Protein AF-A0A835CU94-F1 (afdb_monomer)

pLDDT: mean 76.95, std 21.67, range [22.17, 97.19]

Foldseek 3Di:
DDPPPQDWDADDDDDPDDDDPDDPPDPPLVVVADPPDQDPRIDRDDDDPVVQPDPDPPDDFDWDFDADPDPVDTDIDGPVCVVVVVVVQVVVQVVCVPCVVNGDDDLVSDDFQDWDWDADPNGTDIWTFHDPPDSVDTDIDD

Mean predicted aligned error: 11.08 Å

Organism: Aphidius gifuensis (NCBI:txid684658)

Solvent-accessible surface area (backbone atoms only — not comparable to full-atom values): 9537 Å² total; per-residue (Å²): 139,83,85,76,76,82,68,73,47,82,63,86,73,80,82,80,89,72,90,86,86,87,72,95,76,68,70,61,73,70,78,77,50,69,91,91,56,82,52,87,64,52,39,80,73,76,81,66,72,75,80,70,61,63,91,47,97,86,56,79,82,65,64,43,81,75,46,76,82,45,102,90,42,65,43,71,44,54,55,92,48,48,65,61,48,50,54,50,44,52,52,49,27,57,48,46,73,75,47,44,84,83,69,66,78,57,76,92,74,67,46,60,72,36,72,42,79,44,79,54,95,92,38,49,36,66,29,29,29,66,40,70,86,40,100,93,54,68,44,64,50,107

Secondary structure (DSSP, 8-state):
-------EEE------------------GGGGS-TTSPPTTEEEPPPPGGGG--SSTT----EEEEEEEETTEEEEEEGGGHHHHHHHHHHHHHHHHHHGGGGPPPGGG--TT-EEEEEETTEEEEEEEEEEEETTEEEEE-

Nearest PDB structures (foldseek):
  2wac-assembly2_B  TM=7.502E-01  e=3.169E-02  Drosophila melanogaster
  3k44-assembly4_D  TM=4.640E-01  e=4.785E+00  Drosophila melanogaster
  8xl0-assembly1_F  TM=2.637E-01  e=3.511E+00  Homo sapiens
  3kia-assembly1_C  TM=2.531E-01  e=7.855E+00  synthetic construct

Radius of gyration: 18.33 Å; Cα contacts (8 Å, |Δi|>4): 133; chains: 1; bounding box: 44×44×49 Å

Structure (mmCIF, N/CA/C/O backbone):
data_AF-A0A835CU94-F1
#
_entry.id   AF-A0A835CU94-F1
#
loop_
_atom_site.group_PDB
_atom_site.id
_atom_site.type_symbol
_atom_site.label_atom_id
_atom_site.label_alt_id
_atom_site.label_comp_id
_atom_site.label_asym_id
_atom_site.label_entity_id
_atom_site.label_seq_id
_atom_site.pdbx_PDB_ins_code
_atom_site.Cartn_x
_atom_site.Cartn_y
_atom_site.Cartn_z
_atom_site.occupancy
_atom_site.B_iso_or_equiv
_atom_site.auth_seq_id
_atom_site.auth_comp_id
_atom_site.auth_asym_id
_atom_site.auth_atom_id
_atom_site.pdbx_PDB_model_num
ATOM 1 N N . MET A 1 1 ? -9.201 22.176 -12.864 1.00 28.45 1 MET A N 1
ATOM 2 C CA . MET A 1 1 ? -9.690 21.104 -11.969 1.00 28.45 1 MET A CA 1
ATOM 3 C C . MET A 1 1 ? -10.373 20.051 -12.824 1.00 28.45 1 MET A C 1
ATOM 5 O O . MET A 1 1 ? -11.473 20.295 -13.298 1.00 28.45 1 MET A O 1
ATOM 9 N N . VAL A 1 2 ? -9.707 18.930 -13.103 1.00 22.17 2 VAL A N 1
ATOM 10 C CA . VAL A 1 2 ? -10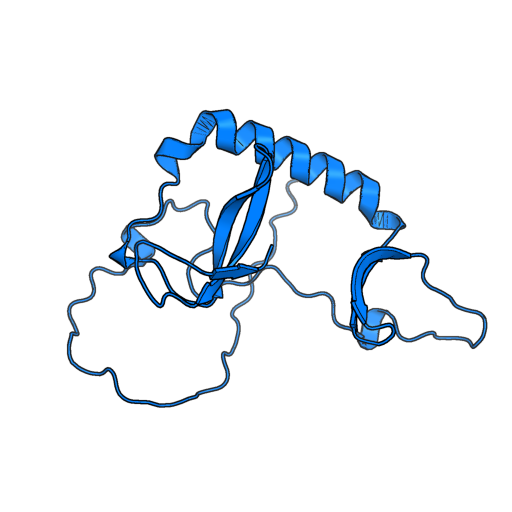.315 17.806 -13.831 1.00 22.17 2 VAL A CA 1
ATOM 11 C C . VAL A 1 2 ? -10.580 16.706 -12.812 1.00 22.17 2 VAL A C 1
ATOM 13 O O . VAL A 1 2 ? -9.675 15.973 -12.432 1.00 22.17 2 VAL A O 1
ATOM 16 N N . ASN A 1 3 ? -11.823 16.624 -12.336 1.00 24.72 3 ASN A N 1
ATOM 17 C CA . ASN A 1 3 ? -12.296 15.511 -11.517 1.00 24.72 3 ASN A CA 1
ATOM 18 C C . ASN A 1 3 ? -12.480 14.283 -12.418 1.00 24.72 3 ASN A C 1
ATOM 20 O O . ASN A 1 3 ? -13.552 14.077 -12.990 1.00 24.72 3 ASN A O 1
ATOM 24 N N . LYS A 1 4 ? -11.443 13.4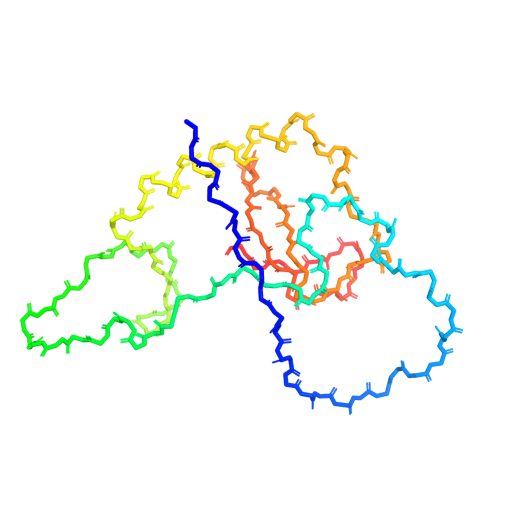52 -12.553 1.00 26.89 4 LYS A N 1
ATOM 25 C CA . LYS A 1 4 ? -11.617 12.078 -13.038 1.00 26.89 4 LYS A CA 1
ATOM 26 C C . LYS A 1 4 ? -12.149 11.245 -11.873 1.00 26.89 4 LYS A C 1
ATOM 28 O O . LYS A 1 4 ? -11.399 10.874 -10.979 1.00 26.89 4 LYS A O 1
ATOM 33 N N . LYS A 1 5 ? -13.459 10.976 -11.874 1.00 28.50 5 LYS A N 1
ATOM 34 C CA . LYS A 1 5 ? -14.063 9.958 -11.002 1.00 28.50 5 LYS A CA 1
ATOM 35 C C . LYS A 1 5 ? -13.333 8.630 -11.236 1.00 28.50 5 LYS A C 1
ATOM 37 O O . LYS A 1 5 ? -13.316 8.147 -12.369 1.00 28.50 5 LYS A O 1
ATOM 42 N N . MET A 1 6 ? -12.727 8.063 -10.190 1.00 33.34 6 MET A N 1
ATOM 43 C CA . MET A 1 6 ? -12.264 6.675 -10.219 1.00 33.34 6 MET A CA 1
ATOM 44 C C . MET A 1 6 ? -13.478 5.779 -10.474 1.00 33.34 6 MET A C 1
ATOM 46 O O . MET A 1 6 ? -14.495 5.884 -9.794 1.00 33.34 6 MET A O 1
ATOM 50 N N . THR A 1 7 ? -13.395 4.952 -11.509 1.00 33.09 7 THR A N 1
ATOM 51 C CA . THR A 1 7 ? -14.431 3.992 -11.884 1.00 33.09 7 THR A CA 1
ATOM 52 C C . THR A 1 7 ? -14.323 2.783 -10.962 1.00 33.09 7 THR A C 1
ATOM 54 O O . THR A 1 7 ? -13.358 2.025 -11.0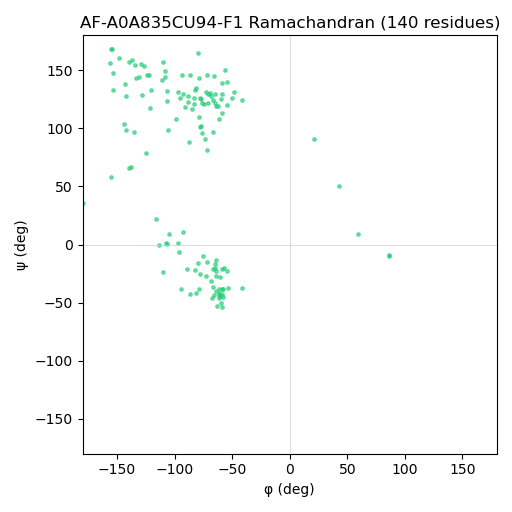38 1.00 33.09 7 THR A O 1
ATOM 57 N N . THR A 1 8 ? -15.292 2.615 -10.065 1.00 37.41 8 THR A N 1
ATOM 58 C CA . THR A 1 8 ? -15.456 1.389 -9.280 1.00 37.41 8 THR A CA 1
ATOM 59 C C . THR A 1 8 ? -16.194 0.354 -10.130 1.00 37.41 8 THR A C 1
ATOM 61 O O . THR A 1 8 ? -17.160 0.667 -10.828 1.00 37.41 8 THR A O 1
ATOM 64 N N . SER A 1 9 ? -15.710 -0.887 -10.126 1.00 44.19 9 SER A N 1
ATOM 65 C CA . SER A 1 9 ? -16.335 -2.017 -10.825 1.00 44.19 9 SER A CA 1
ATOM 66 C C . SER A 1 9 ? -16.664 -3.133 -9.837 1.00 44.19 9 SER A C 1
ATOM 68 O O . SER A 1 9 ? -15.895 -3.374 -8.907 1.00 44.19 9 SER A O 1
ATOM 70 N N . ASN A 1 10 ? -17.767 -3.847 -10.072 1.00 38.25 10 ASN A N 1
ATOM 71 C CA . ASN A 1 10 ? -18.172 -5.003 -9.269 1.00 38.25 10 ASN A CA 1
ATOM 72 C C . ASN A 1 10 ? -17.338 -6.240 -9.629 1.00 38.25 10 ASN A C 1
ATOM 74 O O . ASN A 1 10 ? -17.310 -6.654 -10.789 1.00 38.25 10 ASN A O 1
ATOM 78 N N . CYS A 1 11 ? -16.704 -6.865 -8.638 1.00 47.94 11 CYS A N 1
ATOM 79 C CA . CYS A 1 11 ? -15.912 -8.078 -8.835 1.00 47.94 11 CYS A CA 1
ATOM 80 C C . CYS A 1 11 ? -16.744 -9.356 -8.600 1.00 47.94 11 CYS A C 1
ATOM 82 O O . CYS A 1 11 ? -17.382 -9.517 -7.561 1.00 47.94 11 CYS A O 1
ATOM 84 N N . HIS A 1 12 ? -16.700 -10.305 -9.546 1.00 35.84 12 HIS A N 1
ATOM 85 C CA . HIS A 1 12 ? -17.170 -11.683 -9.342 1.00 35.84 12 HIS A CA 1
ATOM 86 C C . HIS A 1 12 ? -16.120 -12.460 -8.535 1.00 35.84 12 HIS A C 1
ATOM 88 O O . HIS A 1 12 ? -15.102 -12.896 -9.070 1.00 35.84 12 HIS A O 1
ATOM 94 N N . LEU A 1 13 ? -16.360 -12.641 -7.238 1.00 40.41 13 LEU A N 1
ATOM 95 C CA . LEU A 1 13 ? -15.588 -13.574 -6.419 1.00 40.41 13 LEU A CA 1
ATOM 96 C C . LEU A 1 13 ? -16.016 -15.010 -6.753 1.00 40.41 13 LEU A C 1
ATOM 98 O O . LEU A 1 13 ? -17.187 -15.376 -6.616 1.00 40.41 13 LEU A O 1
ATOM 102 N N . GLY A 1 14 ? -15.053 -15.820 -7.200 1.00 32.41 14 GLY A N 1
ATOM 103 C CA . GLY A 1 14 ? -15.213 -17.256 -7.416 1.00 32.41 14 GLY A CA 1
ATOM 104 C C . GLY A 1 14 ? -15.833 -17.925 -6.190 1.00 32.41 14 GLY A C 1
ATOM 105 O O . GLY A 1 14 ? -15.384 -17.758 -5.057 1.00 32.41 14 GLY A O 1
ATOM 106 N N . SER A 1 15 ? -16.927 -18.641 -6.425 1.00 30.47 15 SER A N 1
ATOM 107 C CA . SER A 1 15 ? -17.802 -19.167 -5.388 1.00 30.47 15 SER A CA 1
ATOM 108 C C . SER A 1 15 ? -17.195 -20.394 -4.704 1.00 30.47 15 SER A C 1
ATOM 110 O O . SER A 1 15 ? -17.416 -21.519 -5.141 1.00 30.47 15 SER A O 1
ATOM 112 N N . SER A 1 16 ? -16.532 -20.207 -3.565 1.00 30.05 16 SER A N 1
ATOM 113 C CA . SER A 1 16 ? -16.395 -21.281 -2.574 1.00 30.05 16 SER A CA 1
ATOM 114 C C . SER A 1 16 ? -17.613 -21.242 -1.652 1.00 30.05 16 SER A C 1
ATOM 116 O O . SER A 1 16 ? -17.642 -20.547 -0.639 1.00 30.05 16 SER A O 1
ATOM 118 N N . LYS A 1 17 ? -18.673 -21.955 -2.050 1.00 37.41 17 LYS A N 1
ATOM 119 C CA . LYS A 1 17 ? -19.872 -22.174 -1.230 1.00 37.41 17 LYS A CA 1
ATOM 120 C C . LYS A 1 17 ? -19.513 -23.042 -0.019 1.00 37.41 17 LYS A C 1
ATOM 122 O O . LYS A 1 17 ? -19.588 -24.263 -0.113 1.00 37.41 17 LYS A O 1
ATOM 127 N N . THR A 1 18 ? -19.253 -22.432 1.136 1.00 30.48 18 THR A N 1
ATOM 128 C CA . THR A 1 18 ? -19.268 -23.166 2.412 1.00 30.48 18 THR A CA 1
ATOM 129 C C . THR A 1 18 ? -20.007 -22.379 3.495 1.00 30.48 18 THR A C 1
ATOM 131 O O . THR A 1 18 ? -19.478 -21.468 4.115 1.00 30.48 18 THR A O 1
ATOM 134 N N . LYS A 1 19 ? -21.284 -22.751 3.656 1.00 35.97 19 LYS A N 1
ATOM 135 C CA . LYS A 1 19 ? -22.169 -22.655 4.833 1.00 35.97 19 LYS A CA 1
ATOM 136 C C . LYS A 1 19 ? -21.811 -21.628 5.928 1.00 35.97 19 LYS A C 1
ATOM 138 O O . LYS A 1 19 ? -21.255 -22.003 6.949 1.00 35.97 19 LYS A O 1
ATOM 143 N N . PHE A 1 20 ? -22.329 -20.406 5.805 1.00 32.53 20 PHE A N 1
ATOM 144 C CA . PHE A 1 20 ? -22.699 -19.563 6.954 1.00 32.53 20 PHE A CA 1
ATOM 145 C C . PHE A 1 20 ? -24.018 -18.830 6.661 1.00 32.53 20 PHE A C 1
ATOM 147 O O . PHE A 1 20 ? -24.083 -17.616 6.518 1.00 32.53 20 PHE A O 1
ATOM 154 N N . ASN A 1 21 ? -25.102 -19.599 6.539 1.00 38.69 21 ASN A N 1
ATOM 155 C CA . ASN A 1 21 ? -26.461 -19.070 6.636 1.00 38.69 21 ASN A CA 1
ATOM 156 C C . ASN A 1 21 ? -26.951 -19.359 8.052 1.00 38.69 21 ASN A C 1
ATOM 158 O O . ASN A 1 21 ? -27.183 -20.530 8.337 1.00 38.69 21 ASN A O 1
ATOM 162 N N . ASN A 1 22 ? -27.071 -18.331 8.908 1.00 33.47 22 ASN A N 1
ATOM 163 C CA . ASN A 1 22 ? -28.152 -18.214 9.910 1.00 33.47 22 ASN A CA 1
ATOM 164 C C . ASN A 1 22 ? -28.129 -16.950 10.796 1.00 33.47 22 ASN A C 1
ATOM 166 O O . ASN A 1 22 ? -28.585 -17.004 11.929 1.00 33.47 22 ASN A O 1
ATOM 170 N N . TYR A 1 23 ? -27.730 -15.779 10.283 1.00 38.97 23 TYR A N 1
ATOM 171 C CA . TYR A 1 23 ? -28.067 -14.504 10.944 1.00 38.97 23 TYR A CA 1
ATOM 172 C C . TYR A 1 23 ? -28.483 -13.442 9.922 1.00 38.97 23 TYR A C 1
ATOM 174 O O . TYR A 1 23 ? -27.828 -12.424 9.718 1.00 38.97 23 TYR A O 1
ATOM 182 N N . LYS A 1 24 ? -29.626 -13.674 9.266 1.00 41.44 24 LYS A N 1
ATOM 183 C CA . LYS A 1 24 ? -30.371 -12.614 8.574 1.00 41.44 24 LYS A CA 1
ATOM 184 C C . LYS A 1 24 ? -31.027 -11.698 9.613 1.00 41.44 24 LYS A C 1
ATOM 186 O O . LYS A 1 24 ? -32.209 -11.817 9.911 1.00 41.44 24 LYS A O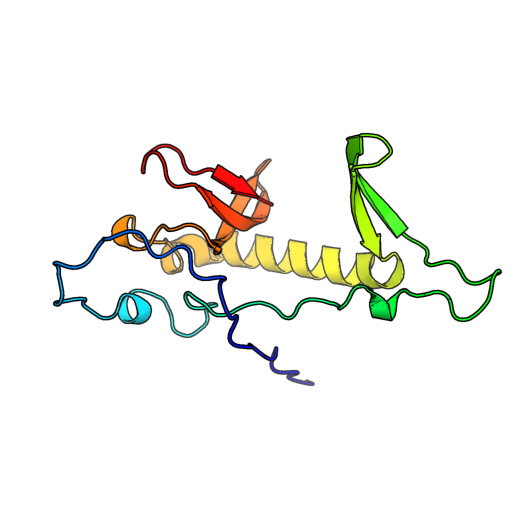 1
ATOM 191 N N . LYS A 1 25 ? -30.232 -10.769 10.136 1.00 40.03 25 LYS A N 1
ATOM 192 C CA . LYS A 1 25 ? -30.650 -9.390 10.422 1.00 40.03 25 LYS A CA 1
ATOM 193 C C . LYS A 1 25 ? -29.400 -8.509 10.415 1.00 40.03 25 LYS A C 1
ATOM 195 O O . LYS A 1 25 ? -29.028 -7.905 11.411 1.00 40.03 25 LYS A O 1
ATOM 200 N N . LEU A 1 26 ? -28.703 -8.530 9.279 1.00 45.28 26 LEU A N 1
ATOM 201 C CA . LEU A 1 26 ? -27.626 -7.597 8.988 1.00 45.28 26 LEU A CA 1
ATOM 202 C C . LEU A 1 26 ? -28.249 -6.196 8.979 1.00 45.28 26 LEU A C 1
ATOM 204 O O . LEU A 1 26 ? -28.965 -5.849 8.042 1.00 45.28 26 LEU A O 1
ATOM 208 N N . PHE A 1 27 ? -27.966 -5.390 10.004 1.00 46.03 27 PHE A N 1
ATOM 209 C CA . PHE A 1 27 ? -27.646 -3.989 9.729 1.00 46.03 27 PHE A CA 1
ATOM 210 C C . PHE A 1 27 ? -26.751 -4.008 8.493 1.00 46.03 27 PHE A C 1
ATOM 212 O O . PHE A 1 27 ? -25.798 -4.796 8.469 1.00 46.03 27 PHE A O 1
ATOM 219 N N . GLN A 1 28 ? -27.115 -3.292 7.430 1.00 55.62 28 GLN A N 1
ATOM 220 C CA . GLN A 1 28 ? -26.309 -3.343 6.219 1.00 55.62 28 GLN A CA 1
ATOM 221 C C . GLN A 1 28 ? -24.919 -2.875 6.644 1.00 55.62 28 GLN A C 1
ATOM 223 O O . GLN A 1 28 ? -24.764 -1.749 7.090 1.00 55.62 28 GLN A O 1
ATOM 228 N N . ILE A 1 29 ? -23.916 -3.759 6.608 1.00 58.94 29 ILE A N 1
ATOM 229 C CA . ILE A 1 29 ? -22.548 -3.454 7.067 1.00 58.94 29 ILE A CA 1
ATOM 230 C C . ILE A 1 29 ? -22.011 -2.197 6.350 1.00 58.94 29 ILE A C 1
ATOM 232 O O . ILE A 1 29 ? -21.170 -1.483 6.883 1.00 58.94 29 ILE A O 1
ATOM 236 N N . ASN A 1 30 ? -22.571 -1.891 5.179 1.00 60.66 30 ASN A N 1
ATOM 237 C CA . ASN A 1 30 ? -22.346 -0.679 4.403 1.00 60.66 30 ASN A CA 1
ATOM 238 C C . ASN A 1 30 ? -22.740 0.625 5.121 1.00 60.66 30 ASN A C 1
ATOM 240 O O . ASN A 1 30 ? -22.119 1.639 4.836 1.00 60.66 30 ASN A O 1
ATOM 244 N N . ASP A 1 31 ? -23.703 0.607 6.048 1.00 68.62 31 ASP A N 1
ATOM 245 C CA . ASP A 1 31 ? -24.139 1.784 6.824 1.00 68.62 31 ASP A CA 1
ATOM 246 C C . ASP A 1 31 ? -23.129 2.163 7.926 1.00 68.62 31 ASP A C 1
ATOM 248 O O . ASP A 1 31 ? -23.258 3.198 8.575 1.00 68.62 31 ASP A O 1
ATOM 252 N N . ILE A 1 32 ? -22.140 1.299 8.179 1.00 76.00 32 ILE A N 1
ATOM 253 C CA . ILE A 1 32 ? -21.104 1.491 9.201 1.00 76.00 32 ILE A CA 1
ATOM 254 C C . ILE A 1 32 ? -19.893 2.242 8.622 1.00 76.00 32 ILE A C 1
ATOM 256 O O . ILE A 1 32 ? -19.103 2.824 9.367 1.00 76.00 32 ILE A O 1
ATOM 260 N N . PHE A 1 33 ? -19.731 2.223 7.299 1.00 80.06 33 PHE A N 1
ATOM 261 C CA . PHE A 1 33 ? -18.621 2.872 6.617 1.00 80.06 33 PHE A CA 1
ATOM 262 C C . PHE A 1 33 ? -18.999 4.288 6.168 1.00 80.06 33 PHE A C 1
ATOM 264 O O . PHE A 1 33 ? -20.143 4.510 5.771 1.00 80.06 33 PHE A O 1
ATOM 271 N N . PRO A 1 34 ? -18.047 5.237 6.171 1.00 84.25 34 PRO A N 1
ATOM 272 C CA . PRO A 1 34 ? -18.233 6.519 5.501 1.00 84.25 34 PRO A CA 1
ATOM 273 C C . PRO A 1 34 ? -18.572 6.333 4.012 1.00 84.25 34 PRO A C 1
ATOM 275 O O . PRO A 1 34 ? -18.143 5.367 3.383 1.00 84.25 34 PRO A O 1
ATOM 278 N N . ASP A 1 35 ? -19.326 7.256 3.418 1.00 85.19 35 ASP A N 1
ATOM 279 C CA . ASP A 1 35 ? -19.749 7.129 2.014 1.00 85.19 35 ASP A CA 1
ATOM 280 C C . ASP A 1 35 ? -18.619 7.341 0.994 1.00 85.19 35 ASP A C 1
ATOM 282 O O . ASP A 1 35 ? -18.766 6.986 -0.175 1.00 85.19 35 ASP A O 1
ATOM 286 N N . ASP A 1 36 ? -17.494 7.909 1.421 1.00 87.31 36 ASP A N 1
ATOM 287 C CA . ASP A 1 36 ? -16.332 8.246 0.598 1.00 87.31 36 ASP A CA 1
ATOM 288 C C . ASP A 1 36 ? -15.263 7.139 0.548 1.00 87.31 36 ASP A C 1
ATOM 290 O O . ASP A 1 36 ? -14.165 7.370 0.036 1.00 87.31 36 ASP A O 1
ATOM 294 N N . VAL A 1 37 ? -15.565 5.931 1.043 1.00 85.00 37 VAL A N 1
ATOM 295 C CA . VAL A 1 37 ? -14.638 4.787 1.016 1.00 85.00 37 VAL A CA 1
ATOM 296 C C . VAL A 1 37 ? -15.079 3.692 0.050 1.00 85.00 37 VAL A C 1
ATOM 298 O O . VAL A 1 37 ? -16.258 3.536 -0.260 1.00 85.00 37 VAL A O 1
ATOM 301 N N . ILE A 1 38 ? -14.106 2.888 -0.385 1.00 82.31 38 ILE A N 1
ATOM 302 C CA . ILE A 1 38 ? -14.355 1.668 -1.159 1.00 82.31 38 ILE A CA 1
ATOM 303 C C . ILE A 1 38 ? -15.126 0.687 -0.274 1.00 82.31 38 ILE A C 1
ATOM 305 O O . ILE A 1 38 ? -14.631 0.265 0.776 1.00 82.31 38 ILE A O 1
ATOM 309 N N . LYS A 1 39 ? -16.336 0.325 -0.701 1.00 81.31 39 LYS A N 1
ATOM 310 C CA . LYS A 1 39 ? -17.211 -0.598 0.026 1.00 81.31 39 LYS A CA 1
ATOM 311 C C . LYS A 1 39 ? -16.792 -2.046 -0.221 1.00 81.31 39 LYS A C 1
ATOM 313 O O . LYS A 1 39 ? -16.037 -2.374 -1.137 1.00 81.31 39 LYS A O 1
ATOM 318 N N . LEU A 1 40 ? -17.292 -2.954 0.613 1.00 74.88 40 LEU A N 1
ATOM 319 C CA . LEU A 1 40 ? -17.024 -4.377 0.437 1.00 74.88 40 LEU A CA 1
ATOM 320 C C . LEU A 1 40 ? -17.520 -4.864 -0.935 1.00 74.88 40 LEU A C 1
ATOM 322 O O . LEU A 1 40 ? -18.683 -4.676 -1.282 1.00 74.88 40 LEU A O 1
ATOM 326 N N . GLY A 1 41 ? -16.650 -5.557 -1.672 1.00 73.81 41 GLY A N 1
ATOM 327 C CA . GLY A 1 41 ? -16.957 -6.096 -3.001 1.00 73.81 41 GLY A CA 1
ATOM 328 C C . GLY A 1 41 ? -16.716 -5.108 -4.145 1.00 73.81 41 GLY A C 1
ATOM 329 O O . GLY A 1 41 ? -16.705 -5.524 -5.306 1.00 73.81 41 GLY A O 1
ATOM 330 N N . GLU A 1 42 ? -16.463 -3.837 -3.827 1.00 80.50 42 GLU A N 1
ATOM 331 C CA . GLU A 1 42 ? -15.908 -2.884 -4.777 1.00 80.50 42 GLU A CA 1
ATOM 332 C C . GLU A 1 42 ? -14.401 -3.110 -4.914 1.00 80.50 42 GLU A C 1
ATOM 334 O O . GLU A 1 42 ? -13.700 -3.436 -3.954 1.00 80.50 42 GLU A O 1
ATOM 339 N N . CYS A 1 43 ? -13.902 -2.932 -6.131 1.00 70.31 43 CYS A N 1
ATOM 340 C CA . CYS A 1 43 ? -12.493 -3.083 -6.454 1.00 70.31 43 CYS A CA 1
ATOM 341 C C . CYS A 1 43 ? -11.965 -1.798 -7.086 1.00 70.31 43 CYS A C 1
ATOM 343 O O . CYS A 1 43 ? -12.648 -1.154 -7.888 1.00 70.31 43 CYS A O 1
ATOM 345 N N . VAL A 1 44 ? -10.703 -1.483 -6.799 1.00 74.50 44 VAL A N 1
ATOM 346 C CA . VAL A 1 44 ? -9.925 -0.580 -7.652 1.00 74.50 44 VAL A CA 1
ATOM 347 C C . VAL A 1 44 ? -9.623 -1.331 -8.948 1.00 74.50 44 VAL A C 1
ATOM 349 O O . VAL A 1 44 ? -9.177 -2.480 -8.899 1.00 74.50 44 VAL A O 1
ATOM 352 N N . GLY A 1 45 ? -9.903 -0.710 -10.097 1.00 70.31 45 GLY A N 1
ATOM 353 C CA . GLY A 1 45 ? -9.694 -1.324 -11.408 1.00 70.31 45 GLY A CA 1
ATOM 354 C C . GLY A 1 45 ? -8.303 -1.951 -11.535 1.00 70.31 45 GLY A C 1
ATOM 355 O O . GLY A 1 45 ? -7.295 -1.331 -11.198 1.00 70.31 45 GLY A O 1
ATOM 356 N N . GLN A 1 46 ? -8.256 -3.194 -12.007 1.00 77.38 46 GLN A N 1
ATOM 357 C CA . GLN A 1 46 ? -7.001 -3.884 -12.290 1.00 77.38 46 GLN A CA 1
ATOM 358 C C . GLN A 1 46 ? -6.545 -3.536 -13.704 1.00 77.38 46 GLN A C 1
ATOM 360 O O . GLN A 1 46 ? -7.372 -3.350 -14.598 1.00 77.38 46 GLN A O 1
ATOM 365 N N . ILE A 1 47 ? -5.231 -3.450 -13.909 1.00 76.56 47 ILE A N 1
ATOM 366 C CA . ILE A 1 47 ? -4.670 -3.323 -15.251 1.00 76.56 47 ILE A CA 1
ATOM 367 C C . ILE A 1 47 ? -4.533 -4.744 -15.813 1.00 76.56 47 ILE A C 1
ATOM 369 O O . ILE A 1 47 ? -3.798 -5.539 -15.226 1.00 76.56 47 ILE A O 1
ATOM 373 N N . PRO A 1 48 ? -5.254 -5.087 -16.896 1.00 76.94 48 PRO A N 1
ATOM 374 C CA . PRO A 1 48 ? -5.149 -6.396 -17.527 1.00 76.94 48 PRO A CA 1
ATOM 375 C C . PRO A 1 48 ? -3.712 -6.679 -17.990 1.00 76.94 48 PRO A C 1
ATOM 377 O O . PRO A 1 48 ? -3.034 -5.770 -18.471 1.00 76.94 48 PRO A O 1
ATOM 380 N N . VAL A 1 49 ? -3.234 -7.913 -17.802 1.00 73.38 49 VAL A N 1
ATOM 381 C CA . VAL A 1 49 ? -1.835 -8.295 -18.088 1.00 73.38 49 VAL A CA 1
ATOM 382 C C . VAL A 1 49 ? -1.532 -8.263 -19.589 1.00 73.38 49 VAL A C 1
ATOM 384 O O . VAL A 1 49 ? -0.428 -7.906 -19.983 1.00 73.38 49 VAL A O 1
ATOM 387 N N . ASP A 1 50 ? -2.532 -8.549 -20.417 1.00 77.50 50 ASP A N 1
ATOM 388 C CA . ASP A 1 50 ? -2.497 -8.456 -21.881 1.00 77.50 50 ASP A CA 1
ATOM 389 C C . ASP A 1 50 ? -2.174 -7.041 -22.387 1.00 77.50 50 ASP A C 1
ATOM 391 O O . ASP A 1 50 ? -1.660 -6.878 -23.489 1.00 77.50 50 ASP A O 1
ATOM 395 N N . LYS A 1 51 ? -2.371 -5.994 -21.570 1.00 75.75 51 LYS A N 1
ATOM 396 C CA . LYS A 1 51 ? -1.907 -4.640 -21.920 1.00 75.75 51 LYS A CA 1
ATOM 397 C C . LYS A 1 51 ? -0.387 -4.508 -22.008 1.00 75.75 51 LYS A C 1
ATOM 399 O O . LYS A 1 51 ? 0.077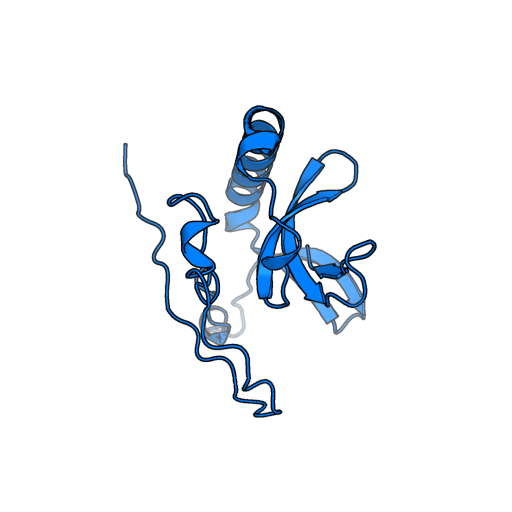 -3.515 -22.560 1.00 75.75 51 LYS A O 1
ATOM 404 N N . PHE A 1 52 ? 0.356 -5.460 -21.453 1.00 75.00 52 PHE A N 1
ATOM 405 C CA . PHE A 1 52 ? 1.818 -5.491 -21.482 1.00 75.00 52 PHE A CA 1
ATOM 406 C C . PHE A 1 52 ? 2.358 -6.526 -22.469 1.00 75.00 52 PHE A C 1
ATOM 408 O O . PHE A 1 52 ? 3.556 -6.799 -22.453 1.00 75.00 52 PHE A O 1
ATOM 415 N N . GLU A 1 53 ? 1.502 -7.128 -23.302 1.00 79.69 53 GLU A N 1
ATOM 416 C CA . GLU A 1 53 ? 1.979 -8.012 -24.360 1.00 79.69 53 GLU A CA 1
ATOM 417 C C . GLU A 1 53 ? 2.806 -7.202 -25.370 1.00 79.69 53 GLU A C 1
ATOM 419 O O . GLU A 1 53 ? 2.293 -6.234 -25.946 1.00 79.69 53 GLU A O 1
ATOM 424 N N . PRO A 1 54 ? 4.084 -7.568 -25.587 1.00 77.81 54 PRO A N 1
ATOM 425 C CA . PRO A 1 54 ? 4.931 -6.868 -26.537 1.00 77.81 54 PRO A CA 1
ATOM 426 C C . PRO A 1 54 ? 4.364 -7.061 -27.942 1.00 77.81 54 PRO A C 1
ATOM 428 O O . PRO A 1 54 ? 4.092 -8.183 -28.374 1.00 77.81 54 PRO A O 1
ATOM 431 N N . LYS A 1 55 ? 4.194 -5.965 -28.681 1.00 81.44 55 LYS A N 1
ATOM 432 C CA . LYS A 1 55 ? 3.727 -6.016 -30.073 1.00 81.44 55 LYS A CA 1
ATOM 433 C C . LYS A 1 55 ? 4.851 -6.412 -31.021 1.00 81.44 55 LYS A C 1
ATOM 435 O O . LYS A 1 55 ? 4.580 -6.941 -32.094 1.00 81.44 55 LYS A O 1
ATOM 440 N N . ASN A 1 56 ? 6.097 -6.150 -30.623 1.00 84.75 56 ASN A N 1
ATOM 441 C CA . ASN A 1 56 ? 7.315 -6.486 -31.354 1.00 84.75 56 ASN A CA 1
ATOM 442 C C . ASN A 1 56 ? 8.376 -7.056 -30.402 1.00 84.75 56 ASN A C 1
ATOM 444 O O . ASN A 1 56 ? 8.347 -6.793 -29.205 1.00 84.75 56 ASN A O 1
ATOM 448 N N . ILE A 1 57 ? 9.348 -7.795 -30.943 1.00 81.50 57 ILE A N 1
ATOM 449 C CA . ILE A 1 57 ? 10.364 -8.506 -30.146 1.00 81.50 57 ILE A CA 1
ATOM 450 C C . ILE A 1 57 ? 11.329 -7.575 -29.388 1.00 81.50 57 ILE A C 1
ATOM 452 O O . ILE A 1 57 ? 11.921 -7.991 -28.397 1.00 81.50 57 ILE A O 1
ATOM 456 N N . ASP A 1 58 ? 11.449 -6.323 -29.838 1.00 83.81 58 ASP A N 1
ATOM 457 C CA . ASP A 1 58 ? 12.329 -5.300 -29.261 1.00 83.81 58 ASP A CA 1
ATOM 458 C C . ASP A 1 58 ? 11.593 -4.356 -28.289 1.00 83.81 58 ASP A C 1
ATOM 460 O O . ASP A 1 58 ? 12.185 -3.410 -27.768 1.00 83.81 58 ASP A O 1
ATOM 464 N N . GLU A 1 59 ? 10.294 -4.571 -28.055 1.00 85.44 59 GLU A N 1
ATOM 465 C CA . GLU A 1 59 ? 9.505 -3.765 -27.123 1.00 85.44 59 GLU A CA 1
ATOM 466 C C . GLU A 1 59 ? 9.699 -4.273 -25.691 1.00 85.44 59 GLU A C 1
ATOM 468 O O . GLU A 1 59 ? 9.493 -5.451 -25.394 1.00 85.44 59 GLU A O 1
ATOM 473 N N . TYR A 1 60 ? 10.089 -3.372 -24.792 1.00 84.56 60 TYR A N 1
ATOM 474 C CA . TYR A 1 60 ? 10.258 -3.662 -23.374 1.00 84.56 60 TYR A CA 1
ATOM 475 C C . TYR A 1 60 ? 9.593 -2.579 -22.524 1.00 84.56 60 TYR A C 1
ATOM 477 O O . TYR A 1 60 ? 9.633 -1.396 -22.857 1.00 84.56 60 TYR A O 1
ATOM 485 N N . GLU A 1 61 ? 9.003 -2.989 -21.400 1.00 84.88 61 GLU A N 1
ATOM 486 C CA . GLU A 1 61 ? 8.460 -2.074 -20.396 1.00 84.88 61 GLU A CA 1
ATOM 487 C C . GLU A 1 61 ? 9.508 -1.851 -19.303 1.00 84.88 61 GLU A C 1
ATOM 489 O O . GLU A 1 61 ? 10.016 -2.797 -18.693 1.00 84.88 61 GLU A O 1
ATOM 494 N N . GLU A 1 62 ? 9.833 -0.589 -19.031 1.00 89.31 62 GLU A N 1
ATOM 495 C CA . GLU A 1 62 ? 10.740 -0.250 -17.941 1.00 89.31 62 GLU A CA 1
ATOM 496 C C . GLU A 1 62 ? 10.021 -0.324 -16.591 1.00 89.31 62 GLU A C 1
ATOM 498 O O . GLU A 1 62 ? 9.007 0.335 -16.344 1.00 89.31 62 GLU A O 1
ATOM 503 N N . VAL A 1 63 ? 10.591 -1.101 -15.672 1.00 90.69 63 VAL A N 1
ATOM 504 C CA . VAL A 1 63 ? 9.986 -1.373 -14.368 1.00 90.69 63 VAL A CA 1
ATOM 505 C C . VAL A 1 63 ? 11.002 -1.236 -13.242 1.00 90.69 63 VAL A C 1
ATOM 507 O O . VAL A 1 63 ? 12.203 -1.423 -13.428 1.00 90.69 63 VAL A O 1
ATOM 510 N N . LEU A 1 64 ? 10.506 -0.938 -12.046 1.00 93.25 64 LEU A N 1
ATOM 511 C CA . LEU A 1 64 ? 11.262 -1.002 -10.802 1.00 93.25 64 LEU A CA 1
ATOM 512 C C . LEU A 1 64 ? 10.803 -2.221 -10.006 1.00 93.25 64 LEU A C 1
ATOM 514 O O . LEU A 1 64 ? 9.624 -2.324 -9.678 1.00 93.25 64 LEU A O 1
ATOM 518 N N . VAL A 1 65 ? 11.723 -3.117 -9.656 1.00 92.88 65 VAL A N 1
ATOM 519 C CA . VAL A 1 65 ? 11.438 -4.241 -8.752 1.00 92.88 65 VAL A CA 1
ATOM 520 C C . VAL A 1 65 ? 11.372 -3.723 -7.315 1.00 92.88 65 VAL A C 1
ATOM 522 O O . VAL A 1 65 ? 12.335 -3.132 -6.831 1.00 92.88 65 VAL A O 1
ATOM 525 N N . VAL A 1 66 ? 10.242 -3.934 -6.636 1.00 91.81 66 VAL A N 1
ATOM 526 C CA . VAL A 1 66 ? 9.982 -3.381 -5.291 1.00 91.81 66 VAL A CA 1
ATOM 527 C C . VAL A 1 66 ? 9.963 -4.429 -4.185 1.00 91.81 66 VAL A C 1
ATOM 529 O O . VAL A 1 66 ? 10.217 -4.098 -3.031 1.00 91.81 66 VAL A O 1
ATOM 532 N N . GLU A 1 67 ? 9.702 -5.693 -4.519 1.00 91.31 67 GLU A N 1
ATOM 533 C CA . GLU A 1 67 ? 9.759 -6.798 -3.562 1.00 91.31 67 GLU A CA 1
ATOM 534 C C . GLU A 1 67 ? 10.070 -8.106 -4.288 1.00 91.31 67 GLU A C 1
ATOM 536 O O . GLU A 1 67 ? 9.455 -8.403 -5.310 1.00 91.31 67 GLU A O 1
ATOM 541 N N . VAL A 1 68 ? 11.014 -8.894 -3.771 1.00 93.44 68 VAL A N 1
ATOM 542 C CA . VAL A 1 68 ? 11.449 -10.159 -4.382 1.00 93.44 68 VAL A CA 1
ATOM 543 C C . VAL A 1 68 ? 11.236 -11.293 -3.389 1.00 93.44 68 VAL A C 1
ATOM 545 O O . VAL A 1 68 ? 11.865 -11.320 -2.336 1.00 93.44 68 VAL A O 1
ATOM 548 N N . PHE A 1 69 ? 10.379 -12.249 -3.742 1.00 91.62 69 PHE A N 1
ATOM 549 C CA . PHE A 1 69 ? 10.203 -13.500 -2.996 1.00 91.62 69 PHE A CA 1
ATOM 550 C C . PHE A 1 69 ? 11.069 -14.613 -3.593 1.00 91.62 69 PHE A C 1
ATOM 552 O O . PHE A 1 69 ? 11.644 -15.425 -2.873 1.00 91.62 69 PHE A O 1
ATOM 559 N N . SER A 1 70 ? 11.172 -14.640 -4.922 1.00 94.50 70 SER A N 1
ATOM 560 C CA . SER A 1 70 ? 12.089 -15.479 -5.690 1.00 94.50 70 SER A CA 1
ATOM 561 C C . SER A 1 70 ? 12.3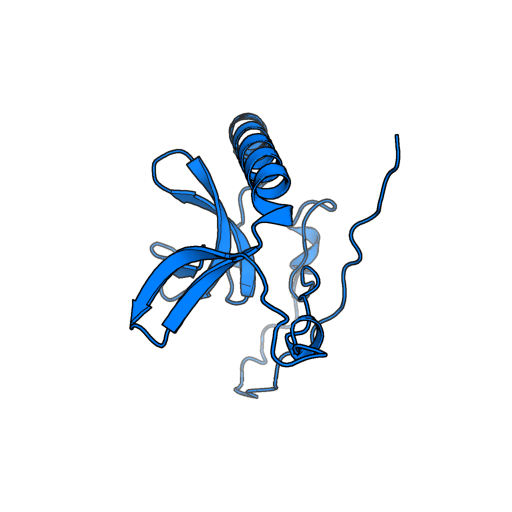68 -14.822 -7.050 1.00 94.50 70 SER A C 1
ATOM 563 O O . SER A 1 70 ? 11.630 -13.914 -7.444 1.00 94.50 70 SER A O 1
ATOM 565 N N . PRO A 1 71 ? 13.368 -15.283 -7.825 1.00 91.81 71 PRO A N 1
ATOM 566 C CA . PRO A 1 71 ? 13.607 -14.770 -9.179 1.00 91.81 71 PRO A CA 1
ATOM 567 C C . PRO A 1 71 ? 12.399 -14.891 -10.124 1.00 91.81 71 PRO A C 1
ATOM 569 O O . PRO A 1 71 ? 12.328 -14.178 -11.116 1.00 91.81 71 PRO A O 1
ATOM 572 N N . SER A 1 72 ? 11.443 -15.773 -9.816 1.00 92.38 72 SER A N 1
ATOM 573 C CA . SER A 1 72 ? 10.206 -15.967 -10.587 1.00 92.38 72 SER A CA 1
ATOM 574 C C . SER A 1 72 ? 8.962 -15.397 -9.894 1.00 92.38 72 SER A C 1
ATOM 576 O O . SER A 1 72 ? 7.858 -15.532 -10.416 1.00 92.38 72 SER A O 1
ATOM 578 N N . HIS A 1 73 ? 9.106 -14.799 -8.708 1.00 91.50 73 HIS A N 1
ATOM 579 C CA . HIS A 1 73 ? 7.997 -14.224 -7.955 1.00 91.50 73 HIS A CA 1
ATOM 580 C C . HIS A 1 73 ? 8.434 -12.929 -7.275 1.00 91.50 73 HIS A C 1
ATOM 582 O O . HIS A 1 73 ? 9.053 -12.926 -6.209 1.00 91.50 73 HIS A O 1
ATOM 588 N N . PHE A 1 74 ? 8.108 -11.815 -7.915 1.00 93.31 74 PHE A N 1
ATOM 589 C CA . PHE A 1 74 ? 8.467 -10.480 -7.464 1.00 93.31 74 PHE A CA 1
ATOM 590 C C . PHE A 1 74 ? 7.384 -9.480 -7.867 1.00 93.31 74 PHE A C 1
ATOM 592 O O . PHE A 1 74 ? 6.562 -9.742 -8.746 1.00 93.31 74 PHE A O 1
ATOM 599 N N . TYR A 1 75 ? 7.378 -8.338 -7.193 1.00 91.38 75 TYR A N 1
ATOM 600 C CA . TYR A 1 75 ? 6.467 -7.232 -7.441 1.00 91.38 75 TYR A CA 1
ATOM 601 C C . TYR A 1 75 ? 7.233 -6.084 -8.080 1.00 91.38 75 TYR A C 1
ATOM 603 O O . TYR A 1 75 ? 8.396 -5.833 -7.752 1.00 91.38 75 TYR A O 1
ATOM 611 N N . ILE A 1 76 ? 6.560 -5.384 -8.988 1.00 91.31 76 ILE A N 1
ATOM 612 C CA . ILE A 1 76 ? 7.123 -4.278 -9.754 1.00 91.31 76 ILE A CA 1
ATOM 613 C C . ILE A 1 76 ? 6.228 -3.043 -9.692 1.00 91.31 76 ILE A C 1
ATOM 615 O O . ILE A 1 76 ? 5.012 -3.152 -9.536 1.00 91.31 76 ILE A O 1
ATOM 619 N N . HIS A 1 77 ? 6.827 -1.876 -9.900 1.00 91.06 77 HIS A N 1
ATOM 620 C CA . HIS A 1 77 ? 6.135 -0.663 -10.322 1.00 91.06 77 HIS A CA 1
ATOM 621 C C . HIS A 1 77 ? 6.547 -0.311 -11.754 1.00 91.06 77 HIS A C 1
ATOM 623 O O . HIS A 1 77 ? 7.719 -0.427 -12.108 1.00 91.06 77 HIS A O 1
ATOM 629 N N . GLN A 1 78 ? 5.602 0.158 -12.566 1.00 89.25 78 GLN A N 1
ATOM 630 C CA . GLN A 1 78 ? 5.906 0.731 -13.882 1.00 89.25 78 GLN A CA 1
ATOM 631 C C . GLN A 1 78 ? 6.631 2.051 -13.711 1.00 89.25 78 GLN A C 1
ATOM 633 O O . GLN A 1 78 ? 6.133 2.920 -12.990 1.00 89.25 78 GLN A O 1
ATOM 638 N N . LYS A 1 79 ? 7.755 2.231 -14.406 1.00 88.50 79 LYS A N 1
ATOM 639 C CA . LYS A 1 79 ? 8.595 3.422 -14.253 1.00 88.50 79 LYS A CA 1
ATOM 640 C C . LYS A 1 79 ? 7.837 4.719 -14.534 1.00 88.50 79 LYS A C 1
ATOM 642 O O . LYS A 1 79 ? 7.993 5.685 -13.791 1.00 88.50 79 LYS A O 1
ATOM 647 N N . ASN A 1 80 ? 6.952 4.700 -15.529 1.00 87.62 80 ASN A N 1
ATOM 648 C CA . ASN A 1 80 ? 6.163 5.861 -15.944 1.00 87.62 80 ASN A CA 1
ATOM 649 C C . ASN A 1 80 ? 5.186 6.363 -14.866 1.00 87.62 80 ASN A C 1
ATOM 651 O O . ASN A 1 80 ? 4.842 7.539 -14.866 1.00 87.62 80 ASN A O 1
ATOM 655 N N . ASN A 1 81 ? 4.798 5.511 -13.909 1.00 88.06 81 ASN A N 1
ATOM 656 C CA . ASN A 1 81 ? 3.815 5.852 -12.874 1.00 88.06 81 ASN A CA 1
ATOM 657 C C . ASN A 1 81 ? 4.450 6.038 -11.489 1.00 88.06 81 ASN A C 1
ATOM 659 O O . ASN A 1 81 ? 3.738 6.266 -10.511 1.00 88.06 81 ASN A O 1
ATOM 663 N N . ILE A 1 82 ? 5.776 5.906 -11.368 1.00 90.44 82 ILE A N 1
ATOM 664 C CA . ILE A 1 82 ? 6.463 5.948 -10.070 1.00 90.44 82 ILE A CA 1
ATOM 665 C C . ILE A 1 82 ? 6.258 7.297 -9.374 1.00 90.44 82 ILE A C 1
ATOM 667 O O . ILE A 1 82 ? 5.996 7.323 -8.173 1.00 90.44 82 ILE A O 1
ATOM 671 N N . LEU A 1 83 ? 6.359 8.404 -10.116 1.00 91.69 83 LEU A N 1
ATOM 672 C CA . LEU A 1 83 ? 6.209 9.742 -9.546 1.00 91.69 83 LEU A CA 1
ATOM 673 C C . LEU A 1 83 ? 4.797 9.945 -8.982 1.00 91.69 83 LEU A C 1
ATOM 675 O O . LEU A 1 83 ? 4.649 10.237 -7.798 1.00 91.69 83 LEU A O 1
ATOM 679 N N . GLU A 1 84 ? 3.774 9.678 -9.798 1.00 93.00 84 GLU A N 1
ATOM 680 C CA . GLU A 1 84 ? 2.367 9.775 -9.389 1.00 93.00 84 GLU A CA 1
ATOM 681 C C . GLU A 1 84 ? 2.054 8.849 -8.206 1.00 93.00 84 GLU A C 1
ATOM 683 O O . GLU A 1 84 ? 1.312 9.212 -7.292 1.00 93.00 84 GLU A O 1
ATOM 688 N N . PHE A 1 85 ? 2.645 7.649 -8.185 1.00 91.56 85 PHE A N 1
ATOM 689 C CA . PHE A 1 85 ? 2.512 6.729 -7.063 1.00 91.56 85 PHE A CA 1
ATOM 690 C C . PHE A 1 85 ? 3.080 7.325 -5.770 1.00 91.56 85 PHE A C 1
ATOM 692 O O . PHE A 1 85 ? 2.418 7.247 -4.735 1.00 91.56 85 PHE A O 1
ATOM 699 N N . TYR A 1 86 ? 4.276 7.919 -5.801 1.00 92.94 86 TYR A N 1
ATOM 700 C CA . TYR A 1 86 ? 4.873 8.517 -4.606 1.00 92.94 86 TYR A CA 1
ATOM 701 C C . TYR A 1 86 ? 4.088 9.728 -4.106 1.00 92.94 86 TYR A C 1
ATOM 703 O O . TYR A 1 86 ? 3.816 9.801 -2.908 1.00 92.94 86 TYR A O 1
ATOM 711 N N . GLU A 1 87 ? 3.657 10.611 -5.007 1.00 96.12 87 GLU A N 1
ATOM 712 C CA . GLU A 1 87 ? 2.801 11.754 -4.666 1.00 96.12 87 GLU A CA 1
ATOM 713 C C . GLU A 1 87 ? 1.492 11.289 -4.013 1.00 96.12 87 GLU A C 1
ATOM 715 O O . GLU A 1 87 ? 1.085 11.794 -2.965 1.00 96.12 87 GLU A O 1
ATOM 720 N N . MET A 1 88 ? 0.858 10.257 -4.577 1.00 95.12 88 MET A N 1
ATOM 721 C CA . MET A 1 88 ? -0.347 9.656 -4.008 1.00 95.12 88 MET A CA 1
ATOM 722 C C . MET A 1 88 ? -0.079 9.017 -2.635 1.00 95.12 88 MET A C 1
ATOM 724 O O . MET A 1 88 ? -0.909 9.143 -1.734 1.00 95.12 88 MET A O 1
ATOM 728 N N . MET A 1 89 ? 1.057 8.340 -2.438 1.00 94.75 89 MET A N 1
ATOM 729 C CA . MET A 1 89 ? 1.417 7.747 -1.142 1.00 94.75 89 MET A CA 1
ATOM 730 C C . MET A 1 89 ? 1.691 8.808 -0.070 1.00 94.75 89 MET A C 1
ATOM 732 O O . MET A 1 89 ? 1.315 8.614 1.086 1.00 94.75 89 MET A O 1
ATOM 736 N N . GLU A 1 90 ? 2.305 9.933 -0.434 1.00 96.62 90 GLU A N 1
ATOM 737 C CA . GLU A 1 90 ? 2.508 11.069 0.468 1.00 96.62 90 GLU A CA 1
ATOM 738 C C . GLU A 1 90 ? 1.177 11.732 0.838 1.00 96.62 90 GLU A C 1
ATOM 740 O O . GLU A 1 90 ? 0.891 11.933 2.021 1.00 96.62 90 GLU A O 1
ATOM 745 N N . ALA A 1 91 ? 0.312 11.981 -0.149 1.00 96.81 91 ALA A N 1
ATOM 746 C CA . ALA A 1 91 ? -1.028 12.505 0.090 1.00 96.81 91 ALA A CA 1
ATOM 747 C C . ALA A 1 91 ? -1.850 11.576 1.001 1.00 96.81 91 ALA A C 1
ATOM 749 O O . ALA A 1 91 ? -2.497 12.044 1.939 1.00 96.81 91 ALA A O 1
ATOM 750 N N . LEU A 1 92 ? -1.779 10.258 0.777 1.00 95.75 92 LEU A N 1
ATOM 751 C CA . LEU A 1 92 ? -2.424 9.251 1.621 1.00 95.75 92 LEU A CA 1
ATOM 752 C C . LEU A 1 92 ? -1.896 9.299 3.059 1.00 95.75 92 LEU A C 1
ATOM 754 O O . LEU A 1 92 ? -2.682 9.272 4.005 1.00 95.75 92 LEU A O 1
ATOM 758 N N . HIS A 1 93 ? -0.579 9.403 3.236 1.00 97.12 93 HIS A N 1
ATOM 759 C CA . HIS A 1 93 ? 0.018 9.527 4.561 1.00 97.12 93 HIS A CA 1
ATOM 760 C C . HIS A 1 93 ? -0.475 10.766 5.307 1.00 97.12 93 HIS A C 1
ATOM 762 O O . HIS A 1 93 ? -0.959 10.642 6.434 1.00 97.12 93 HIS A O 1
ATOM 768 N N . ASN A 1 94 ? -0.422 11.928 4.658 1.00 97.19 94 ASN A N 1
ATOM 769 C CA . ASN A 1 94 ? -0.851 13.194 5.246 1.00 97.19 94 ASN A CA 1
ATOM 770 C C . ASN A 1 94 ? -2.341 13.167 5.612 1.00 97.19 94 ASN A C 1
ATOM 772 O O . ASN A 1 94 ? -2.725 13.596 6.702 1.00 97.19 94 ASN A O 1
ATOM 776 N N . PHE A 1 95 ? -3.173 12.592 4.740 1.00 96.44 95 PHE A N 1
ATOM 777 C CA . PHE A 1 95 ? -4.602 12.435 4.982 1.00 96.44 95 PHE A CA 1
ATOM 778 C C . PHE A 1 95 ? -4.883 11.617 6.248 1.00 96.44 95 PHE A C 1
ATOM 780 O O . PHE A 1 95 ? -5.585 12.077 7.148 1.00 96.44 95 PHE A O 1
ATOM 787 N N . TYR A 1 96 ? -4.315 10.414 6.363 1.00 95.81 96 TYR A N 1
ATOM 788 C CA . TYR A 1 96 ? -4.595 9.561 7.518 1.00 95.81 96 TYR A CA 1
ATOM 789 C C . TYR A 1 96 ? -3.931 10.060 8.802 1.00 95.81 96 TYR A C 1
ATOM 791 O O . TYR A 1 96 ? -4.480 9.840 9.881 1.00 95.81 96 TYR A O 1
ATOM 799 N N . GLU A 1 97 ? -2.816 10.791 8.743 1.00 96.19 97 GLU A N 1
ATOM 800 C CA . GLU A 1 97 ? -2.285 11.416 9.957 1.00 96.19 97 GLU A CA 1
ATOM 801 C C . GLU A 1 97 ? -3.269 12.416 10.576 1.00 96.19 97 GLU A C 1
ATOM 803 O O . GLU A 1 97 ? -3.438 12.413 11.802 1.00 96.19 97 GLU A O 1
ATOM 808 N N . GLN A 1 98 ? -3.983 13.172 9.736 1.00 95.94 98 GLN A N 1
ATOM 809 C CA . GLN A 1 98 ? -4.979 14.151 10.162 1.00 95.94 98 GLN A CA 1
ATOM 810 C C . GLN A 1 98 ? -6.344 13.526 10.497 1.00 95.94 98 GLN A C 1
ATOM 812 O O . GLN A 1 98 ? -6.963 13.905 11.491 1.00 95.94 98 GLN A O 1
ATOM 817 N N . TYR A 1 99 ? -6.822 12.565 9.700 1.00 94.62 99 TYR A N 1
ATOM 818 C CA . TYR A 1 99 ? -8.221 12.121 9.745 1.00 94.62 99 TYR A CA 1
ATOM 819 C C . TYR A 1 99 ? -8.447 10.686 10.241 1.00 94.62 99 TYR A C 1
ATOM 821 O O . TYR A 1 99 ? -9.604 10.289 10.360 1.00 94.62 99 TYR A O 1
ATOM 829 N N . LYS A 1 100 ? -7.402 9.917 10.600 1.00 92.69 100 LYS A N 1
ATOM 830 C CA . LYS A 1 100 ? -7.489 8.485 10.991 1.00 92.69 100 LYS A CA 1
ATOM 831 C C . LYS A 1 100 ? -8.658 8.099 11.898 1.00 92.69 100 LYS A C 1
ATOM 833 O O . LYS A 1 100 ? -9.220 7.025 11.717 1.00 92.69 100 LYS A O 1
ATOM 838 N N . LEU A 1 101 ? -9.037 8.947 12.857 1.00 91.25 101 LEU A N 1
ATOM 839 C CA . LEU A 1 101 ? -10.118 8.648 13.803 1.00 91.25 101 LEU A CA 1
ATOM 840 C C . LEU A 1 101 ? -11.498 8.504 13.135 1.00 91.25 101 LEU A C 1
ATOM 842 O O . LEU A 1 101 ? -12.327 7.755 13.639 1.00 91.25 101 LEU A O 1
ATOM 846 N N . HIS A 1 102 ? -11.728 9.162 11.995 1.00 90.56 102 HIS A N 1
ATOM 847 C CA . HIS A 1 102 ? -12.986 9.087 11.239 1.00 90.56 102 HIS A CA 1
ATOM 848 C C . HIS A 1 102 ? -13.090 7.821 10.376 1.00 90.56 102 HIS A C 1
ATOM 850 O O . HIS A 1 102 ? -14.179 7.458 9.946 1.00 90.56 102 HIS A O 1
ATOM 856 N N . TYR A 1 103 ? -11.965 7.138 10.148 1.00 90.81 103 TYR A N 1
ATOM 857 C CA . TYR A 1 103 ? -11.854 5.985 9.251 1.00 90.81 103 TYR A CA 1
ATOM 858 C C . TYR A 1 103 ? -11.475 4.699 10.003 1.00 90.81 103 TYR A C 1
ATOM 860 O O . TYR A 1 103 ? -10.944 3.754 9.419 1.00 90.81 103 TYR A O 1
ATOM 868 N N . ILE A 1 104 ? -11.725 4.652 11.318 1.00 90.19 104 ILE A N 1
ATOM 869 C CA . ILE A 1 104 ? -11.514 3.443 12.120 1.00 90.19 104 ILE A CA 1
ATOM 870 C C . ILE A 1 104 ? -12.509 2.376 11.673 1.00 90.19 104 ILE A C 1
ATOM 872 O O . ILE A 1 104 ? -13.719 2.574 11.732 1.00 90.19 104 ILE A O 1
ATOM 876 N N . ILE A 1 105 ? -11.989 1.215 11.285 1.00 87.94 105 ILE A N 1
ATOM 877 C CA . ILE A 1 105 ? -12.801 0.079 10.852 1.00 87.94 105 ILE A CA 1
ATOM 878 C C . ILE A 1 105 ? -13.276 -0.696 12.088 1.00 87.94 105 ILE A C 1
ATOM 880 O O . ILE A 1 105 ? -12.442 -1.199 12.852 1.00 87.94 105 ILE A O 1
ATOM 884 N N . PRO A 1 106 ? -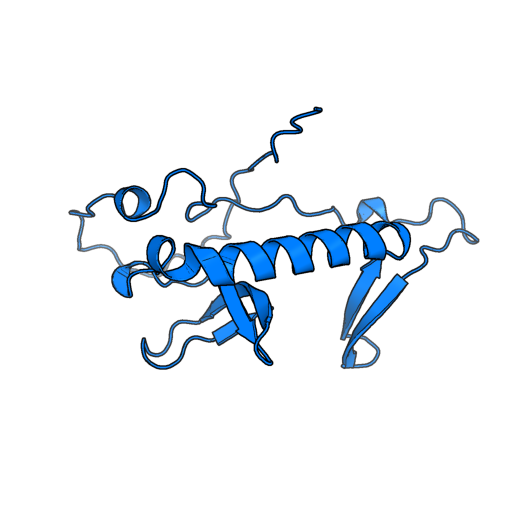14.593 -0.848 12.307 1.00 86.44 106 PRO A N 1
ATOM 885 C CA . PRO A 1 106 ? -15.096 -1.645 13.417 1.00 86.44 106 PRO A CA 1
ATOM 886 C C . PRO A 1 106 ? -14.751 -3.122 13.245 1.00 86.44 106 PRO A C 1
ATOM 888 O O . PRO A 1 106 ? -14.799 -3.658 12.140 1.00 86.44 106 PRO A O 1
ATOM 891 N N . LYS A 1 107 ? -14.472 -3.816 14.356 1.00 85.88 107 LYS A N 1
ATOM 892 C CA . LYS A 1 107 ? -14.044 -5.228 14.330 1.00 85.88 107 LYS A CA 1
ATOM 893 C C . LYS A 1 107 ? -15.004 -6.139 13.561 1.00 85.88 107 LYS A C 1
ATOM 895 O O . LYS A 1 107 ? -14.556 -7.026 12.848 1.00 85.88 107 LYS A O 1
ATOM 900 N N . ILE A 1 108 ? -16.308 -5.882 13.672 1.00 83.88 108 ILE A N 1
ATOM 901 C CA . ILE A 1 108 ? -17.361 -6.649 12.991 1.00 83.88 108 ILE A CA 1
ATOM 902 C C . ILE A 1 108 ? -17.312 -6.540 11.460 1.00 83.88 108 ILE A C 1
ATOM 904 O O . ILE A 1 108 ? -17.865 -7.390 10.772 1.00 83.88 108 ILE A O 1
ATOM 908 N N . ALA A 1 109 ? -16.658 -5.508 10.925 1.00 83.81 109 ALA A N 1
ATOM 909 C CA . ALA A 1 109 ? -16.558 -5.266 9.492 1.00 83.81 109 ALA A CA 1
ATOM 910 C C . ALA A 1 109 ? -15.258 -5.818 8.874 1.00 83.81 109 ALA A C 1
ATOM 912 O O . ALA A 1 109 ? -15.097 -5.791 7.653 1.00 83.81 109 ALA A O 1
ATOM 913 N N . LEU A 1 110 ? -14.332 -6.323 9.700 1.00 87.50 110 LEU A N 1
ATOM 914 C CA . LEU A 1 110 ? -13.065 -6.889 9.246 1.00 87.50 110 LEU A CA 1
ATOM 915 C C . LEU A 1 110 ? -13.289 -8.228 8.545 1.00 87.50 110 LEU A C 1
ATOM 917 O O . LEU A 1 110 ? -13.779 -9.182 9.145 1.00 87.50 110 LEU A O 1
ATOM 921 N N . GLN A 1 111 ? -12.867 -8.313 7.287 1.00 88.00 111 GLN A N 1
ATOM 922 C CA . GLN A 1 111 ? -12.975 -9.530 6.490 1.00 88.00 111 GLN A CA 1
ATOM 923 C C . GLN A 1 111 ? -11.938 -9.560 5.361 1.00 88.00 111 GLN A C 1
ATOM 925 O O . GLN A 1 111 ? -11.491 -8.495 4.920 1.00 88.00 111 GLN A O 1
ATOM 930 N N . PRO A 1 112 ? -11.566 -10.753 4.863 1.00 89.12 112 PRO A N 1
ATOM 931 C CA . PRO A 1 112 ? -10.701 -10.885 3.697 1.00 89.12 112 PRO A CA 1
ATOM 932 C C . PRO A 1 112 ? -11.228 -10.116 2.479 1.00 89.12 112 PRO A C 1
ATOM 934 O O . PRO A 1 112 ? -12.425 -10.112 2.203 1.00 89.12 112 PRO A O 1
ATOM 937 N N . GLY A 1 113 ? -10.321 -9.476 1.743 1.00 86.75 113 GLY A N 1
ATOM 938 C CA . GLY A 1 113 ? -10.631 -8.664 0.566 1.00 86.75 113 GLY A CA 1
ATOM 939 C C . GLY A 1 113 ? -10.983 -7.204 0.864 1.00 86.75 113 GLY A C 1
ATOM 940 O O . GLY A 1 113 ? -11.051 -6.413 -0.070 1.00 86.75 113 GLY A O 1
ATOM 941 N N . LEU A 1 114 ? -11.159 -6.813 2.132 1.00 88.38 114 LEU A N 1
ATOM 942 C CA . LEU A 1 114 ? -11.414 -5.415 2.482 1.00 88.38 114 LEU A CA 1
ATOM 943 C C . LEU A 1 114 ? -10.169 -4.550 2.226 1.00 88.38 114 LEU A C 1
ATOM 945 O O . LEU A 1 114 ? -9.079 -4.860 2.720 1.00 88.38 114 LEU A O 1
ATOM 949 N N . HIS A 1 115 ? -10.351 -3.456 1.486 1.00 90.69 115 HIS A N 1
ATOM 950 C CA . HIS A 1 115 ? -9.340 -2.419 1.296 1.00 90.69 115 HIS A CA 1
ATOM 951 C C . HIS A 1 115 ? -9.176 -1.596 2.574 1.00 90.69 115 HIS A C 1
ATOM 953 O O . HIS A 1 115 ? -10.155 -1.143 3.162 1.00 90.69 115 HIS A O 1
ATOM 959 N N . VAL A 1 116 ? -7.932 -1.395 3.001 1.00 92.50 116 VAL A N 1
ATOM 960 C CA . VAL A 1 116 ? -7.606 -0.706 4.252 1.00 92.50 116 VAL A CA 1
ATOM 961 C C . VAL A 1 116 ? -6.411 0.224 4.081 1.00 92.50 116 VAL A C 1
ATOM 963 O O . VAL A 1 116 ? -5.568 0.023 3.206 1.00 92.50 116 VAL A O 1
ATOM 966 N N . ALA A 1 117 ? -6.315 1.222 4.956 1.00 94.31 117 ALA A N 1
ATOM 967 C CA . ALA A 1 117 ? -5.064 1.916 5.222 1.00 94.31 117 ALA A CA 1
ATOM 968 C C . ALA A 1 117 ? -4.415 1.310 6.473 1.00 94.31 117 ALA A C 1
ATOM 970 O O . ALA A 1 117 ? -5.071 1.130 7.498 1.00 94.31 117 ALA A O 1
ATOM 971 N N . VAL A 1 118 ? -3.130 0.976 6.392 1.00 94.38 118 VAL A N 1
ATOM 972 C CA . VAL A 1 118 ? -2.373 0.321 7.466 1.00 94.38 118 VAL A CA 1
ATOM 973 C C . VAL A 1 118 ? -1.060 1.052 7.710 1.00 94.38 118 VAL A C 1
ATOM 975 O O . VAL A 1 118 ? -0.442 1.552 6.773 1.00 94.38 118 VAL A O 1
ATOM 978 N N . LYS A 1 119 ? -0.619 1.118 8.968 1.00 93.88 119 LYS A N 1
ATOM 979 C CA . LYS A 1 119 ? 0.649 1.755 9.329 1.00 93.88 119 LYS A CA 1
ATOM 980 C C . LYS A 1 119 ? 1.800 0.743 9.257 1.00 93.88 119 LYS A C 1
ATOM 982 O O . LYS A 1 119 ? 1.717 -0.328 9.851 1.00 93.88 119 LYS A O 1
ATOM 987 N N . TYR A 1 120 ? 2.863 1.081 8.532 1.00 91.69 120 TYR A N 1
ATOM 988 C CA . TYR A 1 120 ? 4.089 0.288 8.388 1.00 91.69 120 TYR A CA 1
ATOM 989 C C . TYR A 1 120 ? 5.296 1.232 8.364 1.00 91.69 120 TYR A C 1
ATOM 991 O O . TYR A 1 120 ? 5.280 2.207 7.619 1.00 91.69 120 TYR A O 1
ATOM 999 N N . PHE A 1 121 ? 6.307 0.982 9.208 1.00 92.31 121 PHE A N 1
ATOM 1000 C CA . PHE A 1 121 ? 7.424 1.916 9.456 1.00 92.31 121 PHE A CA 1
ATOM 1001 C C . PHE A 1 121 ? 6.966 3.375 9.611 1.00 92.31 121 PHE A C 1
ATOM 1003 O O . PHE A 1 121 ? 7.441 4.280 8.930 1.00 92.31 121 PHE A O 1
ATOM 1010 N N . ASP A 1 122 ? 5.968 3.576 10.472 1.00 93.25 122 ASP A N 1
ATOM 1011 C CA . ASP A 1 122 ? 5.364 4.873 10.778 1.00 93.25 122 ASP A CA 1
ATOM 1012 C C . ASP A 1 122 ? 4.728 5.644 9.611 1.00 93.25 122 ASP A C 1
ATOM 1014 O O . ASP A 1 122 ? 4.246 6.761 9.804 1.00 93.25 122 ASP A O 1
ATOM 1018 N N . LYS A 1 123 ? 4.595 5.025 8.436 1.00 95.00 123 LYS A N 1
ATOM 1019 C CA . LYS A 1 123 ? 3.867 5.584 7.296 1.00 95.00 123 LYS A CA 1
ATOM 1020 C C . LYS A 1 123 ? 2.564 4.844 7.057 1.00 95.00 123 LYS A C 1
ATOM 1022 O O . LYS A 1 123 ? 2.449 3.655 7.342 1.00 95.00 123 LYS A O 1
ATOM 1027 N N . TRP A 1 124 ? 1.566 5.556 6.542 1.00 96.25 124 TRP A N 1
ATOM 1028 C CA . TRP A 1 124 ? 0.317 4.929 6.120 1.00 96.25 124 TRP A CA 1
ATOM 1029 C C . TRP A 1 124 ? 0.503 4.362 4.721 1.00 96.25 124 TRP A C 1
ATOM 1031 O O . TRP A 1 124 ? 1.029 5.027 3.831 1.00 96.25 124 TRP A O 1
ATOM 1041 N N . HIS A 1 125 ? 0.066 3.125 4.542 1.00 94.75 125 HIS A N 1
ATOM 1042 C CA . HIS A 1 125 ? 0.105 2.399 3.289 1.00 94.75 125 HIS A CA 1
ATOM 1043 C C . HIS A 1 125 ? -1.280 1.875 2.946 1.00 94.75 125 HIS A C 1
ATOM 1045 O O . HIS A 1 125 ? -2.101 1.617 3.826 1.00 94.75 125 HIS A O 1
ATOM 1051 N N . ARG A 1 126 ? -1.526 1.680 1.652 1.00 93.25 126 ARG A N 1
ATOM 1052 C CA . ARG A 1 126 ? -2.682 0.912 1.191 1.00 93.25 126 ARG A CA 1
ATOM 1053 C C . ARG A 1 126 ? -2.448 -0.562 1.500 1.00 93.25 126 ARG A C 1
ATOM 1055 O O . ARG A 1 126 ? -1.317 -1.032 1.434 1.00 93.25 126 ARG A O 1
ATOM 1062 N N . GLY A 1 127 ? -3.512 -1.280 1.811 1.00 91.44 127 GLY A N 1
ATOM 1063 C CA . GLY A 1 127 ? -3.460 -2.715 2.010 1.00 91.44 127 GLY A CA 1
ATOM 1064 C C . GLY A 1 127 ? -4.796 -3.382 1.736 1.00 91.44 127 GLY A C 1
ATOM 1065 O O . GLY A 1 127 ? -5.830 -2.731 1.584 1.00 91.44 127 GLY A O 1
ATOM 1066 N N . ILE A 1 128 ? -4.756 -4.705 1.668 1.00 90.75 128 ILE A N 1
ATOM 1067 C CA . ILE A 1 128 ? -5.931 -5.564 1.551 1.00 90.75 128 ILE A CA 1
ATOM 1068 C C . ILE A 1 128 ? -5.834 -6.623 2.641 1.00 90.75 128 ILE A C 1
ATOM 1070 O O . ILE A 1 128 ? -4.801 -7.287 2.778 1.00 90.75 128 ILE A O 1
ATOM 1074 N N . ILE A 1 129 ? -6.902 -6.790 3.421 1.00 91.12 129 ILE A N 1
ATOM 1075 C CA . ILE A 1 129 ? -6.968 -7.855 4.422 1.00 91.12 129 ILE A CA 1
ATOM 1076 C C . ILE A 1 129 ? -6.897 -9.201 3.699 1.00 91.12 129 ILE A C 1
ATOM 1078 O O . ILE A 1 129 ? -7.751 -9.530 2.878 1.00 91.12 129 ILE A O 1
ATOM 1082 N N . LYS A 1 130 ? -5.875 -9.995 4.012 1.00 90.44 130 LYS A N 1
ATOM 1083 C CA . LYS A 1 130 ? -5.705 -11.353 3.493 1.00 90.44 130 LYS A CA 1
ATOM 1084 C C . LYS A 1 130 ? -6.450 -12.358 4.363 1.00 90.44 130 LYS A C 1
ATOM 1086 O O . LYS A 1 130 ? -7.085 -13.266 3.836 1.00 90.44 130 LYS A O 1
ATOM 1091 N N . ASN A 1 131 ? -6.353 -12.203 5.683 1.00 88.38 131 ASN A N 1
ATOM 1092 C CA . ASN A 1 131 ? -6.948 -13.131 6.633 1.00 88.38 131 ASN A CA 1
ATOM 1093 C C . ASN A 1 131 ? -7.279 -12.452 7.974 1.00 88.38 131 ASN A C 1
ATOM 1095 O O . ASN A 1 131 ? -6.560 -11.556 8.421 1.00 88.38 131 ASN A O 1
ATOM 1099 N N . VAL A 1 132 ? -8.350 -12.918 8.618 1.00 87.56 132 VAL A N 1
ATOM 1100 C CA . VAL A 1 132 ? -8.813 -12.493 9.946 1.00 87.56 132 VAL A CA 1
ATOM 1101 C C . VAL A 1 132 ? -8.916 -13.742 10.820 1.00 87.56 132 VAL A C 1
ATOM 1103 O O . VAL A 1 132 ? -9.989 -14.308 10.999 1.00 87.56 132 VAL A O 1
ATOM 1106 N N . ASN A 1 133 ? -7.770 -14.214 11.317 1.00 79.50 133 ASN A N 1
ATOM 1107 C CA . ASN A 1 133 ? -7.725 -15.366 12.226 1.00 79.50 133 ASN A CA 1
ATOM 1108 C C . ASN A 1 133 ? -8.099 -14.962 13.659 1.00 79.50 133 ASN A C 1
ATOM 1110 O O . ASN A 1 133 ? -8.772 -15.704 14.367 1.00 79.50 133 ASN A O 1
ATOM 1114 N N . ASP A 1 134 ? -7.649 -13.777 14.075 1.00 79.19 134 ASP A N 1
ATOM 1115 C CA . ASP A 1 134 ? -7.913 -13.177 15.377 1.00 79.19 134 ASP A CA 1
ATOM 1116 C C . ASP A 1 134 ? -8.082 -11.662 15.183 1.00 79.19 134 ASP A C 1
ATOM 1118 O O . ASP A 1 134 ? -7.320 -11.026 14.456 1.00 79.19 134 ASP A O 1
ATOM 1122 N N . TYR A 1 135 ? -9.059 -11.052 15.852 1.00 77.62 135 TYR A N 1
ATOM 1123 C CA . TYR A 1 135 ? -9.240 -9.599 15.851 1.00 77.62 135 TYR A CA 1
ATOM 1124 C C . TYR A 1 135 ? -8.071 -8.844 16.503 1.00 77.62 135 TYR A C 1
ATOM 1126 O O . TYR A 1 135 ? -7.992 -7.623 16.369 1.00 77.62 135 TYR A O 1
ATOM 1134 N N . SER A 1 136 ? -7.187 -9.543 17.222 1.00 78.38 136 SER A N 1
ATOM 1135 C CA . SER A 1 136 ? -5.917 -9.005 17.719 1.00 78.38 136 SER A CA 1
ATOM 1136 C C . SER A 1 136 ? -4.798 -9.020 16.665 1.00 78.38 136 SER A C 1
ATOM 1138 O O . SER A 1 136 ? -3.853 -8.237 16.767 1.00 78.38 136 SER A O 1
ATOM 1140 N N . LYS A 1 137 ? -4.903 -9.878 15.637 1.00 82.62 137 LYS A N 1
ATOM 1141 C CA . LYS A 1 137 ? -3.869 -10.089 14.620 1.00 82.62 137 LYS A CA 1
ATOM 1142 C C . LYS A 1 137 ? -4.481 -10.341 13.242 1.00 82.62 137 LYS A C 1
ATOM 1144 O O . LYS A 1 137 ? -4.921 -11.443 12.914 1.00 82.62 137 LYS A O 1
ATOM 1149 N N . ILE A 1 138 ? -4.420 -9.309 12.410 1.00 86.50 138 ILE A N 1
ATOM 1150 C CA . ILE A 1 138 ? -4.950 -9.315 11.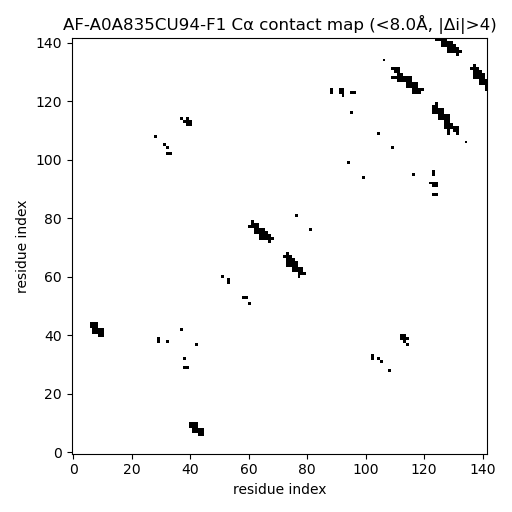046 1.00 86.50 138 ILE A CA 1
ATOM 1151 C C . ILE A 1 138 ? -3.780 -9.375 10.070 1.00 86.50 138 ILE A C 1
ATOM 1153 O O . ILE A 1 138 ? -2.821 -8.613 10.190 1.00 86.50 138 ILE A O 1
ATOM 1157 N N . GLU A 1 139 ? -3.862 -10.267 9.087 1.00 88.81 139 GLU A N 1
ATOM 1158 C CA . GLU A 1 139 ? -2.873 -10.338 8.015 1.00 88.81 139 GLU A CA 1
ATOM 1159 C C . GLU A 1 139 ? -3.281 -9.401 6.880 1.00 88.81 139 GLU A C 1
ATOM 1161 O O . GLU A 1 139 ? -4.364 -9.543 6.309 1.00 88.81 139 GLU A O 1
ATOM 1166 N N . VAL A 1 140 ? -2.404 -8.460 6.530 1.00 88.44 140 VAL A N 1
ATOM 1167 C CA . VAL A 1 140 ? -2.627 -7.476 5.463 1.00 88.44 140 VAL A CA 1
ATOM 1168 C C . VAL A 1 140 ? -1.543 -7.625 4.402 1.00 88.44 140 VAL A C 1
ATOM 1170 O O . VAL A 1 140 ? -0.359 -7.704 4.725 1.00 88.44 140 VAL A O 1
ATOM 1173 N N . LYS A 1 141 ? -1.950 -7.649 3.131 1.00 86.94 141 LYS A N 1
ATOM 1174 C CA . LYS A 1 141 ? -1.047 -7.499 1.986 1.00 86.94 141 LYS A CA 1
ATOM 1175 C C . LYS A 1 141 ? -0.969 -6.012 1.640 1.00 86.94 141 LYS A C 1
ATOM 1177 O O . LYS A 1 141 ? -2.011 -5.431 1.339 1.00 86.94 141 LYS A O 1
ATOM 1182 N N . LYS A 1 142 ? 0.221 -5.419 1.732 1.00 80.50 142 LYS A N 1
ATOM 1183 C CA . LYS A 1 142 ? 0.502 -4.027 1.342 1.00 80.50 142 LYS A CA 1
ATOM 1184 C C . LYS A 1 142 ? 1.117 -3.959 -0.049 1.00 80.50 142 LYS A C 1
ATOM 1186 O O . LYS A 1 142 ? 1.751 -4.968 -0.427 1.00 80.50 142 LYS A O 1
#

Sequence (142 aa)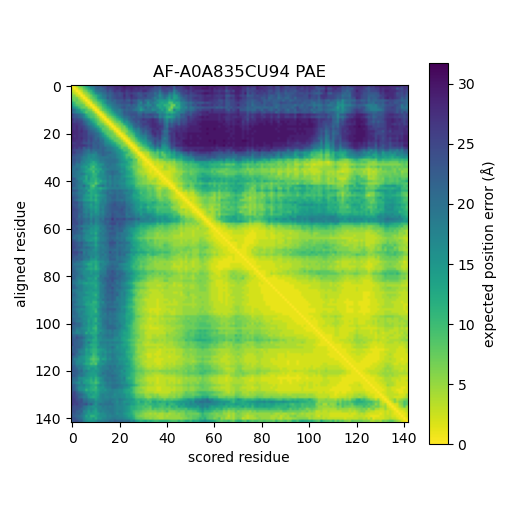:
MVNKKMTTSNCHLGSSKTKFNNYKKLFQINDIFPDDVIKLGECVGQIPVDKFEPKNIDEYEEVLVVEVFSPSHFYIHQKNNILEFYEMMEALHNFYEQYKLHYIIPKIALQPGLHVAVKYFDKWHRGIIKNVNDYSKIEVKK

InterPro domains:
  IPR002999 Tudor domain [PF00567] (57-140)